Protein 1XI7 (pdb70)

InterPro domains:
  IPR012641 Cysteine rich domain, Polydnavirus [PF08008] (40-114)
  IPR012641 Cysteine rich domain, Polydnavirus [PF08008] (162-206)

Secondary structure (DSSP, 8-state):
----SSEE-TT-------EEE-SSS--EEEEEEEE-SSS-EEEEE--

CATH classification: 4.10.40.20

B-factor: mean 2.06, std 1.45, range [0.39, 8.46]

Radius of gyration: 11.83 Å; Cα contacts (8 Å, |Δi|>4): 89; chains: 1; bounding box: 21×37×13 Å

Solvent-accessible surface area: 4200 Å² total; per-residue (Å²): 151,81,18,27,114,134,76,139,27,92,140,27,149,110,82,33,46,56,126,93,80,183,185,66,127,94,142,96,92,137,106,13,58,56,63,173,141,72,163,3,36,0,34,38,117,74,128

Organism: Campoletis sonorensis ichnovirus (NCBI:txid10484)

Sequence (47 aa):
TCIGHYQKCVNADKPCCSKTVRYGDSKNVRKFICDRDGEGVCVPFDG

Structure (mmCIF, N/CA/C/O backbone):
data_1XI7
#
_entry.id   1XI7
#
loop_
_atom_site.group_PDB
_atom_site.id
_atom_site.type_symbol
_atom_site.label_atom_id
_atom_site.label_alt_id
_atom_site.label_comp_id
_atom_site.label_asym_id
_atom_site.label_entity_id
_atom_site.label_seq_id
_atom_site.pdbx_PDB_ins_code
_atom_site.Cartn_x
_atom_site.Cartn_y
_atom_site.Cartn_z
_atom_site.occupancy
_atom_site.B_iso_or_equiv
_atom_site.auth_seq_id
_atom_site.auth_comp_id
_atom_site.auth_asym_id
_atom_site.auth_atom_id
_atom_site.pdbx_PDB_model_num
ATOM 1 N N . THR A 1 6 ? -11.410 -1.307 -6.105 1.00 1.97 6 THR A N 1
ATOM 2 C CA . THR A 1 6 ? -10.238 -1.426 -7.011 1.00 1.52 6 THR A CA 1
ATOM 3 C C . THR A 1 6 ? -8.938 -1.118 -6.274 1.00 1.53 6 THR A C 1
ATOM 4 O O . THR A 1 6 ? -8.130 -2.011 -6.022 1.00 2.28 6 THR A O 1
ATOM 15 N N . CYS A 1 7 ? -8.745 0.151 -5.931 1.00 1.11 7 CYS A N 1
ATOM 16 C CA . CYS A 1 7 ? -7.544 0.576 -5.221 1.00 1.10 7 CYS A CA 1
ATOM 17 C C . CYS A 1 7 ? -7.516 0.009 -3.810 1.00 1.05 7 CYS A C 1
ATOM 18 O O . CYS A 1 7 ? -8.492 0.103 -3.066 1.00 1.08 7 CYS A O 1
ATOM 25 N N . ILE A 1 8 ? -6.388 -0.588 -3.461 1.00 1.05 8 ILE A N 1
ATOM 26 C CA . ILE A 1 8 ? -6.202 -1.188 -2.156 1.00 1.05 8 ILE A CA 1
ATOM 27 C C . ILE A 1 8 ? -5.883 -0.130 -1.100 1.00 1.03 8 ILE A C 1
ATOM 28 O O . ILE A 1 8 ? -5.579 1.017 -1.428 1.00 1.06 8 ILE A O 1
ATOM 44 N N . GLY A 1 9 ? -5.956 -0.526 0.167 1.00 1.06 9 GLY A N 1
ATOM 45 C CA . GLY A 1 9 ? -5.673 0.397 1.250 1.00 1.11 9 GLY A CA 1
ATOM 46 C C . GLY A 1 9 ? -4.324 0.141 1.894 1.00 1.02 9 GLY A C 1
ATOM 47 O O . GLY A 1 9 ? -3.358 0.857 1.631 1.00 1.08 9 GLY A O 1
ATOM 51 N N . HIS A 1 10 ? -4.258 -0.883 2.739 1.00 0.98 10 HIS A N 1
ATOM 52 C CA . HIS A 1 10 ? -3.017 -1.231 3.421 1.00 0.92 10 HIS A CA 1
ATOM 53 C C . HIS A 1 10 ? -3.120 -2.608 4.069 1.00 0.93 10 HIS A C 1
ATOM 54 O O . HIS A 1 10 ? -4.112 -2.924 4.726 1.00 1.07 10 HIS A O 1
ATOM 69 N N . TYR A 1 11 ? -2.088 -3.425 3.879 1.00 0.81 11 TYR A N 1
ATOM 70 C CA . TYR A 1 11 ? -2.062 -4.769 4.443 1.00 0.86 11 TYR A CA 1
ATOM 71 C C . TYR A 1 11 ? -3.214 -5.606 3.899 1.00 0.94 11 TYR A C 1
ATOM 72 O O . TYR A 1 11 ? -4.073 -6.067 4.651 1.00 1.15 11 TYR A O 1
ATOM 90 N N . GLN A 1 12 ? -3.227 -5.798 2.584 1.00 0.84 12 GLN A N 1
ATOM 91 C CA . GLN A 1 12 ? -4.274 -6.580 1.936 1.00 0.97 12 GLN A CA 1
ATOM 92 C C . GLN A 1 12 ? -3.719 -7.893 1.395 1.00 0.78 12 GLN A C 1
ATOM 93 O O . GLN A 1 12 ? -2.510 -8.039 1.217 1.00 0.68 12 GLN A O 1
ATOM 107 N N . LYS A 1 13 ? -4.608 -8.845 1.134 1.00 0.81 13 LYS A N 1
ATOM 108 C CA . LYS A 1 13 ? -4.202 -10.146 0.614 1.00 0.73 13 LYS A CA 1
ATOM 109 C C . LYS A 1 13 ? -3.940 -10.074 -0.887 1.00 0.69 13 LYS A C 1
ATOM 110 O O . LYS A 1 13 ? -4.796 -9.637 -1.657 1.00 0.88 13 LYS A O 1
ATOM 129 N N . CYS A 1 14 ? -2.751 -10.505 -1.295 1.00 0.63 14 CYS A N 1
ATOM 130 C CA . CYS A 1 14 ? -2.373 -10.491 -2.703 1.00 0.78 14 CYS A CA 1
ATOM 131 C C . CYS A 1 14 ? -2.352 -11.904 -3.276 1.00 0.93 14 CYS A C 1
ATOM 132 O O . CYS A 1 14 ? -2.604 -12.107 -4.464 1.00 1.28 14 CYS A O 1
ATOM 139 N N . VAL A 1 15 ? -2.049 -12.879 -2.425 1.00 0.99 15 VAL A N 1
ATOM 140 C CA . VAL A 1 15 ? -1.995 -14.274 -2.847 1.00 1.28 15 VAL A CA 1
ATOM 141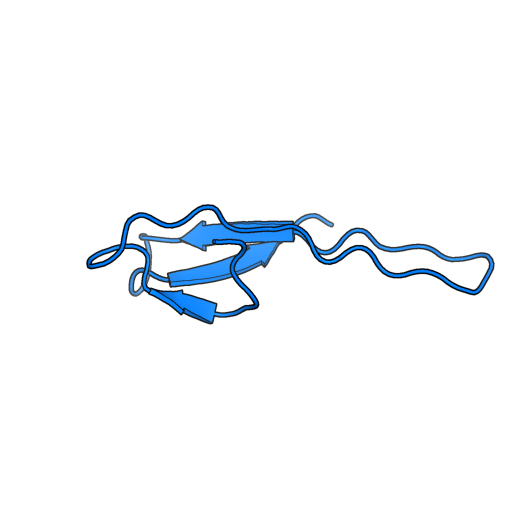 C C . VAL A 1 15 ? -3.334 -14.730 -3.418 1.00 1.40 15 VAL A C 1
ATOM 142 O O . VAL A 1 15 ? -3.425 -15.108 -4.585 1.00 2.04 15 VAL A O 1
ATOM 155 N N . ASN A 1 16 ? -4.370 -14.691 -2.586 1.00 1.52 16 ASN A N 1
ATOM 156 C CA . ASN A 1 16 ? -5.704 -15.101 -3.010 1.00 1.81 16 ASN A CA 1
ATOM 157 C C . ASN A 1 16 ? -6.540 -13.893 -3.422 1.00 1.74 16 ASN A C 1
ATOM 158 O O . ASN A 1 16 ? -7.729 -13.814 -3.113 1.00 2.12 16 ASN A O 1
ATOM 169 N N . ALA A 1 17 ? -5.910 -12.955 -4.122 1.00 1.53 17 ALA A N 1
ATOM 170 C CA . ALA A 1 17 ? -6.596 -11.752 -4.577 1.00 1.54 17 ALA A CA 1
ATOM 171 C C . ALA A 1 17 ? -5.685 -10.898 -5.451 1.00 1.40 17 ALA A C 1
ATOM 172 O O . ALA A 1 17 ? -4.666 -10.385 -4.988 1.00 1.62 17 ALA A O 1
ATOM 179 N N . ASP A 1 18 ? -6.058 -10.749 -6.718 1.00 1.45 18 ASP A N 1
ATOM 180 C CA . ASP A 1 18 ? -5.274 -9.955 -7.657 1.00 1.53 18 ASP A CA 1
ATOM 181 C C . ASP A 1 18 ? -5.861 -8.556 -7.809 1.00 1.46 18 ASP A C 1
ATOM 182 O O . ASP A 1 18 ? -6.611 -8.285 -8.747 1.00 2.09 18 ASP A O 1
ATOM 191 N N . LYS A 1 19 ? -5.515 -7.670 -6.880 1.00 1.27 19 LYS A N 1
ATOM 192 C CA . LYS A 1 19 ? -6.007 -6.298 -6.910 1.00 1.53 19 LYS A CA 1
ATOM 193 C C . LYS A 1 19 ? -4.849 -5.304 -6.954 1.00 1.06 19 LYS A C 1
ATOM 194 O O . LYS A 1 19 ? -3.781 -5.558 -6.397 1.00 1.16 19 LYS A O 1
ATOM 213 N N . PRO A 1 20 ? -5.046 -4.153 -7.620 1.00 0.94 20 PRO A N 1
ATOM 214 C CA . PRO A 1 20 ? -4.012 -3.120 -7.734 1.00 0.94 20 PRO A CA 1
ATOM 215 C C . PRO A 1 20 ? 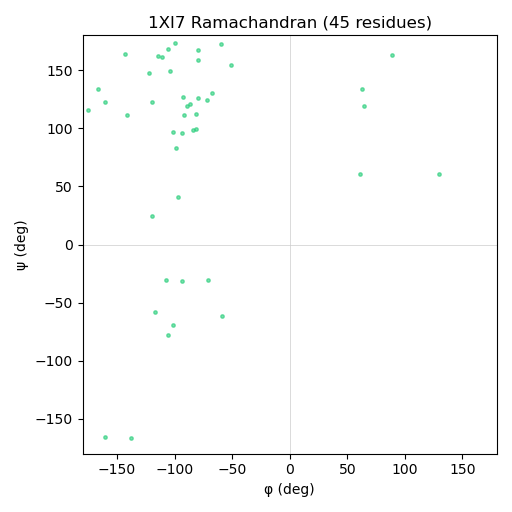-3.785 -2.379 -6.421 1.00 0.89 20 PRO A C 1
ATOM 216 O O . PRO A 1 20 ? -4.719 -1.830 -5.836 1.00 1.07 20 PRO A O 1
ATOM 227 N N . CYS A 1 21 ? -2.537 -2.368 -5.962 1.00 0.82 21 CYS A N 1
ATOM 228 C CA . CYS A 1 21 ? -2.188 -1.693 -4.717 1.00 0.81 21 CYS A CA 1
ATOM 229 C C . CYS A 1 21 ? -2.012 -0.195 -4.943 1.00 0.94 21 CYS A C 1
ATOM 230 O O . CYS A 1 21 ? -0.967 0.255 -5.413 1.00 1.08 21 CYS A O 1
ATOM 237 N N . CYS A 1 22 ? -3.044 0.573 -4.607 1.00 1.09 22 CYS A N 1
ATOM 238 C CA . CYS A 1 22 ? -3.007 2.021 -4.774 1.00 1.25 22 CYS A CA 1
ATOM 239 C C . CYS A 1 22 ? -1.874 2.636 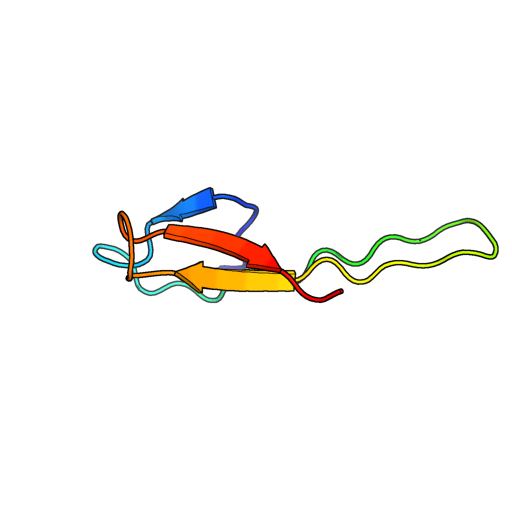-3.957 1.00 1.05 22 CYS A C 1
ATOM 240 O O . CYS A 1 22 ? -1.217 1.949 -3.175 1.00 0.89 22 CYS A O 1
ATOM 247 N N . SER A 1 23 ? -1.653 3.933 -4.145 1.00 1.19 23 SER A N 1
ATOM 248 C CA . SER A 1 23 ? -0.600 4.641 -3.426 1.00 1.04 23 SER A CA 1
ATOM 249 C C . SER A 1 23 ? -1.182 5.773 -2.585 1.00 1.04 23 SER A C 1
ATOM 250 O O . SER A 1 23 ? -1.854 6.664 -3.106 1.00 1.24 23 SER A O 1
ATOM 258 N N . LYS A 1 24 ? -0.921 5.731 -1.283 1.00 0.99 24 LYS A N 1
ATOM 259 C CA . LYS A 1 24 ? -1.420 6.753 -0.370 1.00 1.08 24 LYS A CA 1
ATOM 260 C C . LYS A 1 24 ? -0.387 7.857 -0.171 1.00 0.96 24 LYS A C 1
ATOM 261 O O . LYS A 1 24 ? 0.515 7.735 0.658 1.00 1.06 24 LYS A O 1
ATOM 280 N N . THR A 1 25 ? -0.524 8.934 -0.938 1.00 1.04 25 THR A N 1
ATOM 281 C CA . THR A 1 25 ? 0.397 10.060 -0.846 1.00 1.11 25 THR A CA 1
ATOM 282 C C . THR A 1 25 ? -0.125 11.113 0.126 1.00 1.35 25 THR A C 1
ATOM 283 O O . THR A 1 25 ? -1.259 11.576 0.005 1.00 1.65 25 THR A O 1
ATOM 294 N N . VAL A 1 26 ? 0.710 11.485 1.091 1.00 1.47 26 VAL A N 1
ATOM 295 C CA . VAL A 1 26 ? 0.333 12.483 2.085 1.00 1.85 26 VAL A CA 1
ATOM 296 C C . VAL A 1 26 ? 0.469 13.895 1.525 1.00 1.69 26 VAL A C 1
ATOM 297 O O . VAL A 1 26 ? 1.199 14.123 0.560 1.00 1.85 26 VAL A O 1
ATOM 310 N N . ARG A 1 27 ? -0.238 14.840 2.136 1.00 2.19 27 ARG A N 1
ATOM 311 C CA . ARG A 1 27 ? -0.196 16.230 1.699 1.00 2.64 27 ARG A CA 1
ATOM 312 C C . ARG A 1 27 ? -0.128 17.175 2.896 1.00 2.50 27 ARG A C 1
ATOM 313 O O . ARG A 1 27 ? 0.133 16.748 4.020 1.00 2.79 27 ARG A O 1
ATOM 334 N N . TYR A 1 28 ? -0.365 18.460 2.644 1.00 2.78 28 TYR A N 1
ATOM 335 C CA . TYR A 1 28 ? -0.331 19.469 3.698 1.00 3.14 28 TYR A CA 1
ATOM 336 C C . TYR A 1 28 ? 1.063 19.576 4.306 1.00 2.97 28 TYR A C 1
ATOM 337 O O . TYR A 1 28 ? 1.692 18.567 4.627 1.00 3.36 28 TYR A O 1
ATOM 355 N N . GLY A 1 29 ? 1.541 20.806 4.463 1.00 2.96 29 GLY A N 1
ATOM 356 C CA . GLY A 1 29 ? 2.858 21.023 5.032 1.00 3.16 29 GLY A CA 1
ATOM 357 C C . GLY A 1 29 ? 3.951 21.019 3.982 1.00 2.95 29 GLY A C 1
ATOM 358 O O . GLY A 1 29 ? 3.746 20.546 2.864 1.00 3.17 29 GLY A O 1
ATOM 362 N N . ASP A 1 30 ? 5.117 21.547 4.342 1.00 3.09 30 ASP A N 1
ATOM 363 C CA . ASP A 1 30 ? 6.247 21.602 3.423 1.00 3.24 30 ASP A CA 1
ATOM 364 C C . ASP A 1 30 ? 6.829 20.212 3.189 1.00 2.72 30 ASP A C 1
ATOM 365 O O . ASP A 1 30 ? 7.364 19.924 2.119 1.00 3.03 30 ASP A O 1
ATOM 374 N N . SER A 1 31 ? 6.722 19.353 4.198 1.00 2.56 31 SER A N 1
ATOM 375 C CA . SER A 1 31 ? 7.238 17.993 4.102 1.00 2.49 31 SER A CA 1
ATOM 376 C C . SER A 1 31 ? 6.180 17.045 3.546 1.00 2.09 31 SER A C 1
ATOM 377 O O . SER A 1 31 ? 5.114 16.874 4.137 1.00 2.49 31 SER A O 1
ATOM 385 N N . LYS A 1 32 ? 6.483 16.430 2.408 1.00 1.98 32 LYS A N 1
ATOM 386 C CA . LYS A 1 32 ? 5.558 15.498 1.773 1.00 2.07 32 LYS A CA 1
ATOM 387 C C . LYS A 1 32 ? 6.031 14.059 1.953 1.00 1.67 32 LYS A C 1
ATOM 388 O O . LYS A 1 32 ? 7.160 13.815 2.378 1.00 2.21 32 LYS A O 1
ATOM 407 N N . ASN A 1 33 ? 5.160 13.108 1.629 1.00 1.37 33 ASN A N 1
ATOM 408 C CA . ASN A 1 33 ? 5.491 11.694 1.757 1.00 1.61 33 ASN A CA 1
ATOM 409 C C . ASN A 1 33 ? 4.569 10.836 0.896 1.00 1.31 33 ASN A C 1
ATOM 410 O O . ASN A 1 33 ? 3.348 10.880 1.043 1.00 1.30 33 ASN A O 1
ATOM 421 N N . VAL A 1 34 ? 5.163 10.056 -0.001 1.00 1.28 34 VAL A N 1
ATOM 422 C CA . VAL A 1 34 ? 4.396 9.185 -0.884 1.00 1.08 34 VAL A CA 1
ATOM 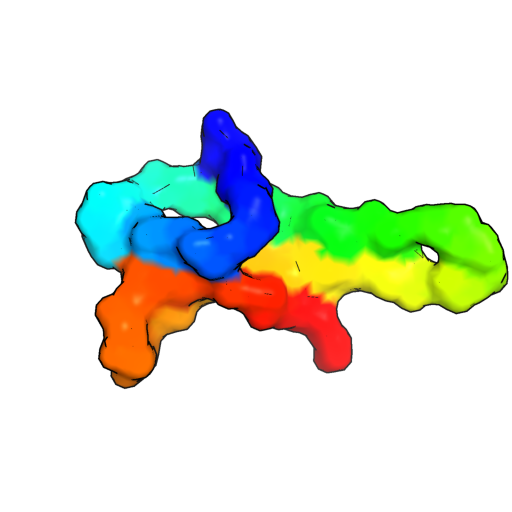423 C C . VAL A 1 34 ? 4.419 7.744 -0.384 1.00 1.02 34 VAL A C 1
ATOM 424 O O . VAL A 1 34 ? 5.362 6.999 -0.649 1.00 1.16 34 VAL A O 1
ATOM 437 N N . ARG A 1 35 ? 3.375 7.360 0.343 1.00 0.98 35 ARG A N 1
ATOM 438 C CA . ARG A 1 35 ? 3.275 6.010 0.885 1.00 1.04 35 ARG A CA 1
ATOM 439 C C . ARG A 1 35 ? 2.755 5.033 -0.165 1.00 0.93 35 ARG A C 1
ATOM 440 O O . ARG A 1 35 ? 1.600 5.114 -0.584 1.00 1.01 35 ARG A O 1
ATOM 461 N N . LYS A 1 36 ? 3.613 4.109 -0.583 1.00 0.84 36 LYS A N 1
ATOM 462 C CA . LYS A 1 36 ? 3.240 3.112 -1.580 1.00 0.78 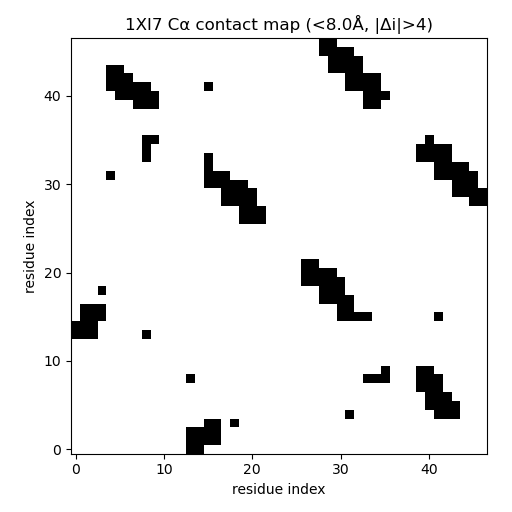36 LYS A CA 1
ATOM 463 C C . LYS A 1 36 ? 2.898 1.784 -0.911 1.00 0.70 36 LYS A C 1
ATOM 464 O O . LYS A 1 36 ? 3.065 1.629 0.298 1.00 0.96 36 LYS A O 1
ATOM 483 N N . PHE A 1 37 ? 2.418 0.830 -1.702 1.00 0.76 37 PHE A N 1
ATOM 484 C CA . PHE A 1 37 ? 2.054 -0.481 -1.178 1.00 0.66 37 PHE A CA 1
ATOM 485 C C . PHE A 1 37 ? 2.436 -1.588 -2.156 1.00 0.64 37 PHE A C 1
ATOM 486 O O . PHE A 1 37 ? 1.849 -1.709 -3.232 1.00 0.79 37 PHE A O 1
ATOM 503 N N . ILE A 1 38 ? 3.423 -2.392 -1.775 1.00 0.59 38 ILE A N 1
ATOM 504 C CA . ILE A 1 38 ? 3.885 -3.488 -2.616 1.00 0.62 38 ILE A CA 1
ATOM 505 C C . ILE A 1 38 ? 3.369 -4.828 -2.106 1.00 0.55 38 IL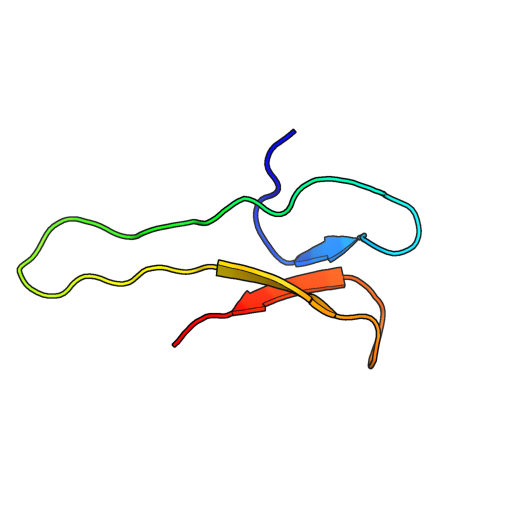E A C 1
ATOM 506 O O . ILE A 1 38 ? 3.177 -5.014 -0.904 1.00 0.61 38 ILE A O 1
ATOM 522 N N . CYS A 1 39 ? 3.150 -5.762 -3.026 1.00 0.53 39 CYS A N 1
ATOM 523 C CA . CYS A 1 39 ? 2.660 -7.088 -2.667 1.00 0.51 39 CYS A CA 1
ATOM 524 C C . CYS A 1 39 ? 3.813 -7.992 -2.241 1.00 0.59 39 CYS A C 1
ATOM 525 O O . CYS A 1 39 ? 4.511 -8.561 -3.080 1.00 0.75 39 CYS A O 1
ATOM 532 N N . ASP A 1 40 ? 4.009 -8.116 -0.932 1.00 0.58 40 ASP A N 1
ATOM 533 C CA . ASP A 1 40 ? 5.080 -8.948 -0.396 1.00 0.69 40 ASP A CA 1
ATOM 534 C C . ASP A 1 40 ? 4.626 -10.396 -0.247 1.00 0.72 40 ASP A C 1
ATOM 535 O O . ASP A 1 40 ? 3.666 -10.685 0.467 1.00 0.72 40 ASP A O 1
ATOM 544 N N . ARG A 1 41 ? 5.323 -11.301 -0.926 1.00 0.90 41 ARG A N 1
ATOM 545 C CA . ARG A 1 41 ? 4.993 -12.721 -0.869 1.00 1.04 41 ARG A CA 1
ATOM 546 C C . ARG A 1 41 ? 6.167 -13.534 -0.331 1.00 1.05 41 ARG A C 1
ATOM 547 O O . ARG A 1 41 ? 6.282 -14.729 -0.603 1.00 1.33 41 ARG A O 1
ATOM 568 N N . ASP A 1 42 ? 7.035 -12.881 0.434 1.00 1.18 42 ASP A N 1
ATOM 569 C CA . ASP A 1 42 ? 8.198 -13.546 1.009 1.00 1.48 42 ASP A CA 1
ATOM 570 C C . ASP A 1 42 ? 7.895 -14.056 2.414 1.00 1.59 42 ASP A C 1
ATOM 571 O O . ASP A 1 42 ? 8.443 -15.068 2.850 1.00 2.06 42 ASP A O 1
ATOM 580 N N . GLY A 1 43 ? 7.018 -13.347 3.118 1.00 1.60 43 GLY A N 1
ATOM 581 C CA . GLY A 1 43 ? 6.657 -13.743 4.467 1.00 1.83 43 GLY A CA 1
ATOM 582 C C . GLY A 1 43 ? 5.315 -14.445 4.526 1.00 1.65 43 GLY A C 1
ATOM 583 O O . GLY A 1 43 ? 5.246 -15.645 4.791 1.00 1.95 43 GLY A O 1
ATOM 587 N N . GLU A 1 44 ? 4.245 -13.696 4.280 1.00 1.35 44 GLU A N 1
ATOM 588 C CA . GLU A 1 44 ? 2.898 -14.253 4.307 1.00 1.34 44 GLU A CA 1
ATOM 589 C C . GLU A 1 44 ? 2.240 -14.154 2.935 1.00 1.14 44 GLU A C 1
ATOM 590 O O . GLU A 1 44 ? 1.828 -15.161 2.358 1.00 1.41 44 GLU A O 1
ATOM 602 N N . GLY A 1 45 ? 2.143 -12.933 2.418 1.00 0.95 45 GLY A N 1
ATOM 603 C CA . GLY A 1 45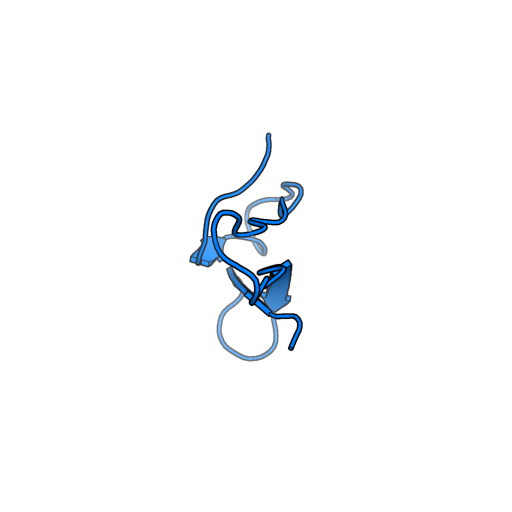 ? 1.533 -12.724 1.117 1.00 0.85 45 GLY A CA 1
ATOM 604 C C . GLY A 1 45 ? 0.475 -11.640 1.142 1.00 0.72 45 GLY A C 1
ATOM 605 O O . GLY A 1 45 ? -0.692 -11.895 0.843 1.00 0.81 45 GLY A O 1
ATOM 609 N N . VAL A 1 46 ? 0.881 -10.426 1.500 1.00 0.58 46 VAL A N 1
ATOM 610 C CA . VAL A 1 46 ? -0.042 -9.300 1.563 1.00 0.52 46 VAL A CA 1
ATOM 611 C C . VAL A 1 46 ? 0.628 -8.012 1.098 1.00 0.43 46 VAL A C 1
ATOM 612 O O . VAL A 1 46 ? 1.854 -7.931 1.020 1.00 0.43 46 VAL A O 1
ATOM 625 N N . CYS A 1 47 ? -0.184 -7.005 0.795 1.00 0.41 47 CYS A N 1
ATOM 626 C CA . CYS A 1 47 ? 0.330 -5.719 0.344 1.00 0.39 47 CYS A CA 1
ATOM 627 C C . CYS A 1 47 ? 0.525 -4.777 1.526 1.00 0.43 47 CYS A C 1
ATOM 628 O O . CYS A 1 47 ? -0.443 -4.343 2.151 1.00 0.55 47 CYS A O 1
ATOM 635 N N . VAL A 1 48 ? 1.783 -4.469 1.829 1.00 0.42 48 VAL A N 1
ATOM 636 C CA . VAL A 1 48 ? 2.108 -3.581 2.940 1.00 0.50 48 VAL A CA 1
ATOM 637 C C . VAL A 1 48 ? 2.757 -2.291 2.443 1.00 0.52 48 VAL A C 1
ATOM 638 O O . VAL A 1 48 ? 3.241 -2.226 1.313 1.00 0.50 48 VAL A O 1
ATOM 651 N N . PRO A 1 49 ? 2.774 -1.243 3.286 1.00 0.61 49 PRO A N 1
ATOM 652 C CA . PRO A 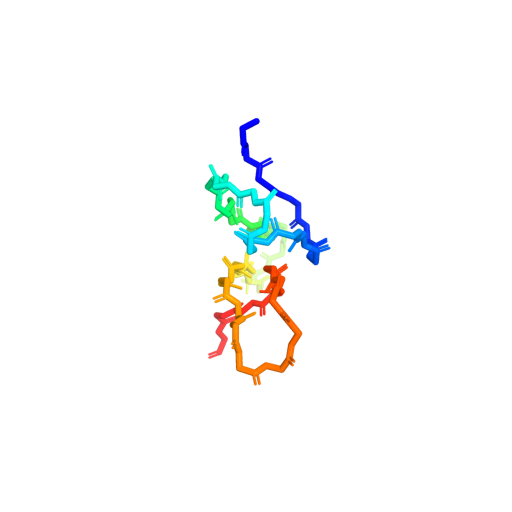1 49 ? 3.365 0.050 2.927 1.00 0.67 49 PRO A CA 1
ATOM 653 C C . PRO A 1 49 ? 4.782 -0.090 2.379 1.00 0.63 49 PRO A C 1
ATOM 654 O O . PRO A 1 49 ? 5.484 -1.054 2.684 1.00 0.67 49 PRO A O 1
ATOM 665 N N . PHE A 1 50 ? 5.195 0.880 1.569 1.00 0.67 50 PHE A N 1
ATOM 666 C CA . PHE A 1 50 ? 6.529 0.865 0.979 1.00 0.69 50 PHE A CA 1
ATOM 667 C C . PHE A 1 50 ? 6.935 2.261 0.514 1.00 0.77 50 PHE A C 1
ATOM 668 O O . PHE A 1 50 ? 6.306 3.255 0.878 1.00 0.83 50 PHE A O 1
ATOM 685 N N . ASP A 1 51 ? 7.991 2.328 -0.292 1.00 0.88 51 ASP A N 1
ATOM 686 C CA . ASP A 1 51 ? 8.482 3.601 -0.808 1.00 1.00 51 ASP A CA 1
ATOM 687 C C . ASP A 1 51 ? 8.993 4.486 0.325 1.00 1.98 51 ASP A C 1
ATOM 688 O O . ASP A 1 51 ? 8.241 4.851 1.228 1.00 2.76 51 ASP A O 1
ATOM 697 N N . GLY A 1 52 ? 10.277 4.826 0.269 1.00 2.66 52 GLY A N 1
ATOM 698 C CA . GLY A 1 52 ? 10.867 5.665 1.296 1.00 3.90 52 GLY A CA 1
ATOM 699 C C . GLY A 1 52 ? 12.375 5.523 1.364 1.00 4.67 52 GLY A C 1
ATOM 700 O O . GLY A 1 52 ? 12.980 4.849 0.530 1.00 5.17 52 GLY A O 1
#

Foldseek 3Di:
DEDDAWAACPPDPDDHDWDWDDDDPDTDIWTWDFDPPPPTTTHTDDD

Nearest PDB structures (foldseek):
  1xj1-assembly1_A  TM=8.578E-01  e=1.708E-07  Ichnoviriform sonorense
  7d59-assembly1_I  TM=4.008E-01  e=2.792E+00  Homo sapiens
  5j44-assembly2_B  TM=4.954E-01  e=5.454E+00  Shigella flexneri
  3mlq-assembly4_H  TM=3.112E-01  e=3.192E+00  Thermus thermophilus HB27
  4uzf-assembly1_A  TM=2.350E-01  e=1.997E+00  Corynebacterium ammoniagenes